Protein AF-A0A5P0JLL1-F1 (afdb_monomer_lite)

Structure (mmCIF, N/CA/C/O backbone):
data_AF-A0A5P0JLL1-F1
#
_entry.id   AF-A0A5P0JLL1-F1
#
loop_
_atom_site.group_PDB
_atom_site.id
_atom_site.type_symbol
_atom_site.label_atom_id
_atom_site.label_alt_id
_atom_site.label_comp_id
_atom_site.label_asym_id
_atom_site.label_entity_id
_atom_site.label_seq_id
_atom_site.pdbx_PDB_ins_code
_atom_site.Cartn_x
_atom_site.Cartn_y
_atom_site.Cartn_z
_atom_site.occupancy
_atom_site.B_iso_or_equiv
_atom_site.auth_seq_id
_atom_site.auth_comp_id
_atom_site.auth_asym_id
_atom_site.auth_atom_id
_atom_site.pdbx_PDB_model_num
ATOM 1 N N . MET A 1 1 ? 6.367 2.417 13.636 1.00 63.94 1 MET A N 1
ATOM 2 C CA . MET A 1 1 ? 5.656 2.158 12.365 1.00 63.94 1 MET A CA 1
ATOM 3 C C . MET A 1 1 ? 6.566 1.260 11.545 1.00 63.94 1 MET A C 1
ATOM 5 O O . MET A 1 1 ? 7.666 1.703 11.258 1.00 63.94 1 MET A O 1
ATOM 9 N N . SER A 1 2 ? 6.167 0.006 11.304 1.00 93.38 2 SER A N 1
ATOM 10 C CA . SER A 1 2 ? 7.004 -1.038 10.682 1.00 93.38 2 SER A CA 1
ATOM 11 C C . SER A 1 2 ? 7.003 -0.907 9.156 1.00 93.38 2 SER A C 1
ATOM 13 O O . SER A 1 2 ? 7.990 -0.451 8.591 1.00 93.38 2 SER A O 1
ATOM 15 N N . LYS A 1 3 ? 5.860 -1.126 8.494 1.00 96.62 3 LYS A N 1
ATOM 16 C CA . LYS A 1 3 ? 5.720 -1.009 7.032 1.00 96.62 3 LYS A CA 1
ATOM 17 C C . LYS A 1 3 ? 6.236 0.277 6.379 1.00 96.62 3 LYS A C 1
ATOM 19 O O . LYS A 1 3 ? 6.716 0.251 5.254 1.00 96.62 3 LYS A O 1
ATOM 24 N N . THR A 1 4 ? 6.130 1.413 7.058 1.00 96.88 4 THR A N 1
ATOM 25 C CA . THR A 1 4 ? 6.570 2.707 6.511 1.00 96.88 4 THR A CA 1
ATOM 26 C C . THR A 1 4 ? 8.025 3.032 6.857 1.00 96.88 4 THR A C 1
ATOM 28 O O . THR A 1 4 ? 8.513 4.095 6.482 1.00 96.88 4 THR A O 1
ATOM 31 N N . PHE A 1 5 ? 8.708 2.183 7.628 1.00 97.69 5 PHE A N 1
ATOM 32 C CA . PHE A 1 5 ? 10.125 2.350 7.927 1.00 97.69 5 PHE A CA 1
ATOM 33 C C . PHE A 1 5 ? 10.938 2.104 6.657 1.00 97.69 5 PHE A C 1
ATOM 35 O O . PHE A 1 5 ? 10.754 1.077 6.006 1.00 97.69 5 PHE A O 1
ATOM 42 N N . ASP A 1 6 ? 11.790 3.067 6.302 1.00 96.88 6 ASP A N 1
ATOM 43 C CA . ASP A 1 6 ? 12.581 3.057 5.063 1.00 96.88 6 ASP A CA 1
ATOM 44 C C . ASP A 1 6 ? 11.737 2.697 3.821 1.00 96.88 6 ASP A C 1
ATOM 46 O O . ASP A 1 6 ? 12.126 1.901 2.973 1.00 96.88 6 ASP A O 1
ATOM 50 N N . ASN A 1 7 ? 10.499 3.213 3.772 1.00 97.56 7 ASN A N 1
ATOM 51 C CA . ASN A 1 7 ? 9.512 2.936 2.722 1.00 97.56 7 ASN A CA 1
ATOM 52 C C . ASN A 1 7 ? 9.289 1.435 2.435 1.00 97.56 7 ASN A C 1
ATOM 54 O O . ASN A 1 7 ? 8.993 1.050 1.309 1.00 97.56 7 ASN A O 1
ATOM 58 N N . GLY A 1 8 ? 9.386 0.577 3.452 1.00 96.12 8 GLY A N 1
ATOM 59 C CA . GLY A 1 8 ? 8.973 -0.824 3.358 1.00 96.12 8 GLY A CA 1
ATOM 60 C C . GLY A 1 8 ? 9.956 -1.750 2.643 1.00 96.12 8 GLY A C 1
ATOM 61 O O . GLY A 1 8 ? 9.554 -2.849 2.268 1.00 96.12 8 GLY A O 1
ATOM 62 N N . VAL A 1 9 ? 11.221 -1.347 2.470 1.00 96.56 9 VAL A N 1
ATOM 63 C CA . VAL A 1 9 ? 12.263 -2.176 1.822 1.00 96.56 9 VAL A CA 1
ATOM 64 C C . VAL A 1 9 ? 12.760 -3.335 2.688 1.00 96.56 9 VAL A C 1
ATOM 66 O O . VAL A 1 9 ? 13.407 -4.253 2.193 1.00 96.56 9 VAL A O 1
ATOM 69 N N . ILE A 1 10 ? 12.475 -3.311 3.991 1.00 96.75 10 ILE A N 1
ATOM 70 C CA . ILE A 1 10 ? 12.844 -4.396 4.899 1.00 96.75 10 ILE A CA 1
ATOM 71 C C . ILE A 1 10 ? 11.911 -5.587 4.649 1.00 96.75 10 ILE A C 1
ATOM 73 O O . ILE A 1 10 ? 10.699 -5.460 4.819 1.00 96.75 10 ILE A O 1
ATOM 77 N N . CYS A 1 11 ? 12.463 -6.756 4.310 1.00 91.94 11 CYS A N 1
ATOM 78 C CA . CYS A 1 11 ? 11.684 -7.961 3.975 1.00 91.94 11 CYS A CA 1
ATOM 79 C C . CYS A 1 11 ? 10.734 -8.416 5.096 1.00 91.94 11 CYS A C 1
ATOM 81 O O . CYS A 1 11 ? 9.681 -8.981 4.831 1.00 91.94 11 CYS A O 1
ATOM 83 N N . ALA A 1 12 ? 11.083 -8.148 6.359 1.00 95.12 12 ALA A N 1
ATOM 84 C CA . ALA A 1 12 ? 10.236 -8.467 7.510 1.00 95.12 12 ALA A CA 1
ATOM 85 C C . ALA A 1 12 ? 9.038 -7.510 7.686 1.00 95.12 12 ALA A C 1
ATOM 87 O O . ALA A 1 12 ? 8.250 -7.686 8.614 1.00 95.12 12 ALA A O 1
ATOM 88 N N . SER A 1 13 ? 8.913 -6.481 6.842 1.00 96.12 13 SER A N 1
ATOM 89 C CA . SER A 1 13 ? 7.781 -5.557 6.876 1.00 96.12 13 SER A CA 1
ATOM 90 C C . SER A 1 13 ? 6.490 -6.228 6.412 1.00 96.12 13 SER A C 1
ATOM 92 O O . SER A 1 13 ? 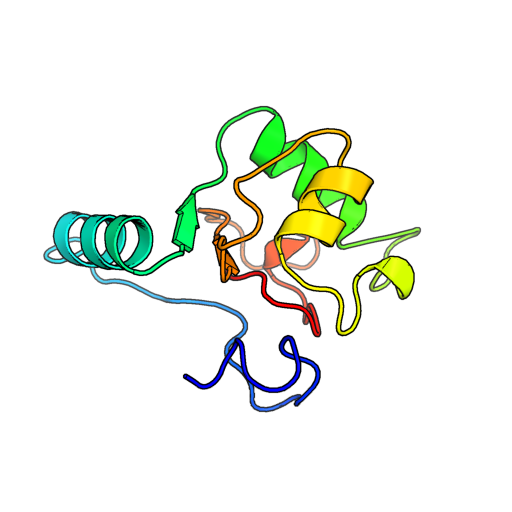6.491 -7.124 5.564 1.00 96.12 13 SER A O 1
ATOM 94 N N . GLU A 1 14 ? 5.366 -5.770 6.957 1.00 97.94 14 GLU A N 1
ATOM 95 C CA . GLU A 1 14 ? 4.059 -6.364 6.691 1.00 97.94 14 GLU A CA 1
ATOM 96 C C . GLU A 1 14 ? 3.709 -6.288 5.190 1.00 97.94 14 GLU A C 1
ATOM 98 O O . GLU A 1 14 ? 3.972 -5.287 4.522 1.00 97.94 14 GLU A O 1
ATOM 103 N N . GLN A 1 15 ? 3.112 -7.342 4.631 1.00 97.75 15 GLN A N 1
ATOM 104 C CA . GLN A 1 15 ? 2.662 -7.361 3.227 1.00 97.75 15 GLN A CA 1
ATOM 105 C C . GLN A 1 15 ? 1.142 -7.330 3.099 1.00 97.75 15 GLN A C 1
ATOM 107 O O . GLN A 1 15 ? 0.634 -6.845 2.087 1.00 97.75 15 GLN A O 1
ATOM 112 N N . SER A 1 16 ? 0.444 -7.815 4.120 1.00 97.38 16 SER A N 1
ATOM 113 C CA . SER A 1 16 ? -1.007 -7.872 4.193 1.00 97.38 16 SER A CA 1
ATOM 114 C C . SER A 1 16 ? -1.483 -7.645 5.622 1.00 97.38 16 SER A C 1
ATOM 116 O O . SER A 1 16 ? -0.733 -7.834 6.588 1.00 97.38 16 SER A O 1
ATOM 118 N N . VAL A 1 17 ? -2.743 -7.251 5.752 1.00 97.75 17 VAL A N 1
ATOM 119 C CA . VAL A 1 17 ? -3.462 -7.154 7.017 1.00 97.75 17 VAL A CA 1
ATOM 120 C C . VAL A 1 17 ? -4.700 -8.036 6.930 1.00 97.75 17 VAL A C 1
ATOM 122 O O . VAL A 1 17 ? -5.575 -7.821 6.103 1.00 97.75 17 VAL A O 1
ATOM 125 N N . VAL A 1 18 ? -4.798 -9.026 7.816 1.00 97.25 18 VAL A N 1
ATOM 126 C CA . VAL A 1 18 ? -5.995 -9.869 7.933 1.00 97.25 18 VAL A CA 1
ATOM 127 C C . VAL A 1 18 ? -6.830 -9.359 9.098 1.00 97.25 18 VAL A C 1
ATOM 129 O O . VAL A 1 18 ? -6.335 -9.251 10.222 1.00 97.25 18 VAL A O 1
ATOM 132 N N . VAL A 1 19 ? -8.093 -9.037 8.833 1.00 97.56 19 VAL A N 1
ATOM 133 C CA . VAL A 1 19 ? -9.001 -8.431 9.810 1.00 97.56 19 VAL A CA 1
ATOM 134 C C . VAL A 1 19 ? -10.242 -9.300 9.956 1.00 97.56 19 VAL A C 1
ATOM 136 O O . VAL A 1 19 ? -10.789 -9.776 8.970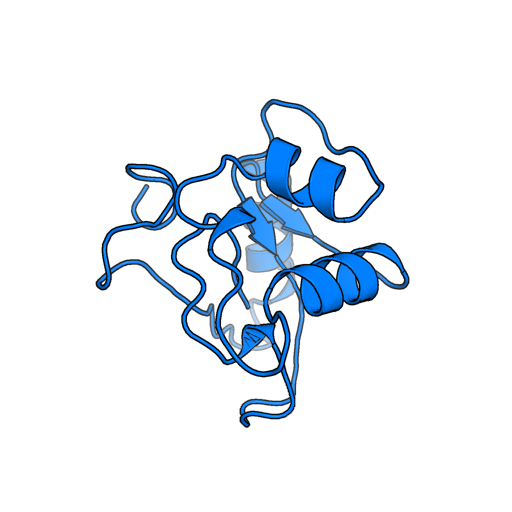 1.00 97.56 19 VAL A O 1
ATOM 139 N N . VAL A 1 20 ? -10.685 -9.510 11.195 1.00 98.12 20 VAL A N 1
ATOM 140 C CA . VAL A 1 20 ? -11.939 -10.216 11.483 1.00 98.12 20 VAL A CA 1
ATOM 141 C C . VAL A 1 20 ? -13.121 -9.278 11.236 1.00 98.12 20 VAL A C 1
ATOM 143 O O . VAL A 1 20 ? -13.096 -8.134 11.695 1.00 98.12 20 VAL A O 1
ATOM 146 N N . ASP A 1 21 ? -14.177 -9.783 10.596 1.00 97.94 21 ASP A N 1
ATOM 147 C CA . ASP A 1 21 ? -15.371 -9.019 10.199 1.00 97.94 21 ASP A CA 1
ATOM 148 C C . ASP A 1 21 ? -15.935 -8.133 11.316 1.00 97.94 21 ASP A C 1
ATOM 150 O O . ASP A 1 21 ? -1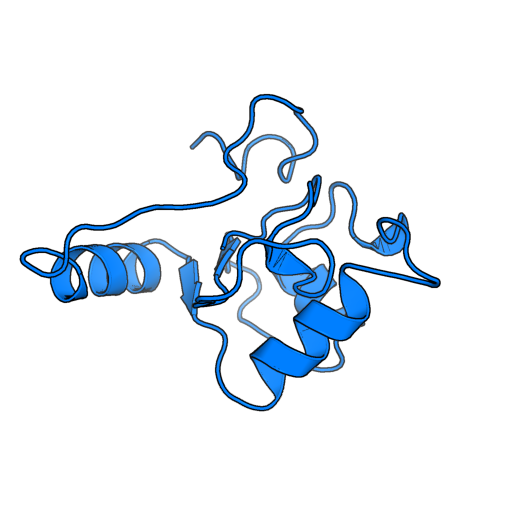6.266 -6.972 11.092 1.00 97.94 21 ASP A O 1
ATOM 154 N N . SER A 1 22 ? -15.977 -8.637 12.554 1.00 98.56 22 SER A N 1
ATOM 155 C CA . SER A 1 22 ? -16.537 -7.915 13.704 1.00 98.56 22 SER A CA 1
ATOM 156 C C . SER A 1 22 ? -15.804 -6.616 14.065 1.00 98.56 22 SER A C 1
ATOM 158 O 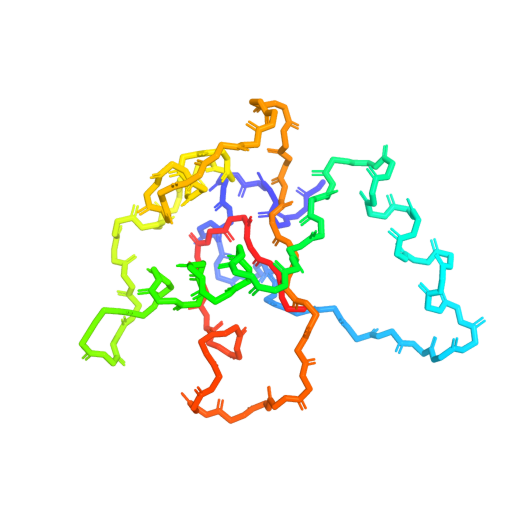O . SER A 1 22 ? -16.322 -5.834 14.858 1.00 98.56 22 SER A O 1
ATOM 160 N N . VAL A 1 23 ? -14.589 -6.401 13.553 1.00 98.38 23 VAL A N 1
ATOM 161 C CA . VAL A 1 23 ? -13.776 -5.197 13.801 1.00 98.38 23 VAL A CA 1
ATOM 162 C C . VAL A 1 23 ? -13.315 -4.505 12.516 1.00 98.38 23 VAL A C 1
ATOM 164 O O . VAL A 1 23 ? -12.543 -3.549 12.592 1.00 98.38 23 VAL A O 1
ATOM 167 N N . TYR A 1 24 ? -13.782 -4.954 11.349 1.00 98.25 24 TYR A N 1
ATOM 168 C CA . TYR A 1 24 ? -13.332 -4.459 10.048 1.00 98.25 24 TYR A CA 1
ATOM 169 C C . TYR A 1 24 ? -13.493 -2.940 9.908 1.00 98.25 24 TYR A C 1
ATOM 171 O O . TYR A 1 24 ? -12.509 -2.246 9.653 1.00 98.25 24 TYR A O 1
ATOM 179 N N . ASP A 1 25 ? -14.685 -2.407 10.184 1.00 98.31 25 ASP A N 1
ATOM 180 C CA . ASP A 1 25 ? -14.959 -0.971 10.038 1.00 98.31 25 ASP A CA 1
ATOM 181 C C . ASP A 1 25 ? -14.064 -0.113 10.941 1.00 98.31 25 ASP A C 1
ATOM 183 O O . ASP A 1 25 ? -13.517 0.902 10.507 1.00 98.31 25 ASP A O 1
ATOM 187 N N . ALA A 1 26 ? -13.842 -0.558 12.182 1.00 98.56 26 ALA A N 1
ATOM 188 C CA . ALA A 1 26 ? -12.980 0.141 13.129 1.00 98.56 26 ALA A CA 1
ATOM 189 C C . ALA A 1 26 ? -11.515 0.153 12.664 1.00 98.56 26 ALA A C 1
ATOM 191 O O . ALA A 1 26 ? -10.825 1.166 12.786 1.00 98.56 26 ALA A O 1
ATOM 192 N N . VAL A 1 27 ? -11.020 -0.956 12.110 1.00 98.31 27 VAL A N 1
ATOM 193 C CA . VAL A 1 27 ? -9.656 -1.033 11.563 1.00 98.31 27 VAL A CA 1
ATOM 194 C C . VAL A 1 27 ? -9.524 -0.160 10.316 1.00 98.31 27 VAL A C 1
ATOM 196 O O . VAL A 1 27 ? -8.561 0.602 10.194 1.00 98.31 27 VAL A O 1
ATOM 199 N N . ARG A 1 28 ? -10.514 -0.212 9.425 1.00 97.56 28 ARG A N 1
ATOM 200 C CA . ARG A 1 28 ? -10.579 0.584 8.198 1.00 97.56 28 ARG A CA 1
ATOM 201 C C . ARG A 1 28 ? -10.555 2.086 8.492 1.00 97.56 28 ARG A C 1
ATOM 203 O O . ARG A 1 28 ? -9.758 2.820 7.906 1.00 97.56 28 ARG A O 1
ATOM 210 N N . GLU A 1 29 ? -11.353 2.538 9.458 1.00 98.00 29 GLU A N 1
ATOM 211 C CA . GLU A 1 29 ? -11.356 3.926 9.936 1.00 98.00 29 GLU A CA 1
ATOM 212 C C . GLU A 1 29 ? -10.006 4.320 10.550 1.00 98.00 29 GLU A C 1
ATOM 214 O O . GLU A 1 29 ? -9.481 5.411 10.293 1.00 98.00 29 GLU A O 1
ATOM 219 N N . ARG A 1 30 ? -9.394 3.431 11.342 1.00 97.88 30 ARG A N 1
ATOM 220 C CA . ARG A 1 30 ? -8.077 3.691 11.935 1.00 97.88 30 ARG A CA 1
ATOM 221 C C . ARG A 1 30 ? -7.002 3.883 10.876 1.00 97.88 30 ARG A C 1
ATOM 223 O O . ARG A 1 30 ? -6.218 4.820 11.011 1.00 97.88 30 ARG A O 1
ATOM 230 N N . PHE A 1 31 ? -6.988 3.076 9.818 1.00 97.75 31 PHE A N 1
ATOM 231 C CA . PHE A 1 31 ? -6.076 3.296 8.695 1.00 97.75 31 PHE A CA 1
ATOM 232 C C . PHE A 1 31 ? -6.312 4.653 8.034 1.00 97.75 31 PHE A C 1
ATOM 234 O O . PHE A 1 31 ? -5.369 5.442 7.942 1.00 97.75 31 PHE A O 1
ATOM 241 N N . ALA A 1 32 ? -7.557 4.959 7.659 1.00 96.19 32 ALA A N 1
ATOM 242 C CA . ALA A 1 32 ? -7.909 6.218 6.999 1.00 96.19 32 ALA A CA 1
ATOM 243 C C . ALA A 1 32 ? -7.486 7.454 7.817 1.00 96.19 32 ALA A C 1
ATOM 245 O O . ALA A 1 32 ? -6.945 8.420 7.284 1.00 96.19 32 ALA A O 1
ATOM 246 N N . THR A 1 33 ? -7.663 7.407 9.139 1.00 97.06 33 THR A N 1
ATOM 247 C CA . THR A 1 33 ? -7.328 8.519 10.047 1.00 97.06 33 THR A CA 1
ATOM 248 C C . THR A 1 33 ? -5.839 8.625 10.394 1.00 97.06 33 THR A C 1
ATOM 250 O O . THR A 1 33 ? -5.409 9.656 10.907 1.00 97.06 33 THR A O 1
ATOM 253 N N . HIS A 1 34 ? -5.027 7.598 10.111 1.00 96.75 34 HIS A N 1
ATOM 254 C CA . HIS A 1 34 ? -3.602 7.546 10.482 1.00 96.75 34 HIS A CA 1
ATOM 255 C C . HIS A 1 34 ? -2.649 7.528 9.275 1.00 96.75 34 HIS A C 1
ATOM 257 O O . HIS A 1 34 ? -1.471 7.176 9.411 1.00 96.75 34 HIS A O 1
ATOM 263 N N . GLY A 1 35 ? -3.128 7.985 8.115 1.00 96.88 35 GLY A N 1
ATOM 264 C CA . GLY A 1 35 ? -2.331 8.169 6.898 1.00 96.88 35 GLY A CA 1
ATOM 265 C C . GLY A 1 35 ? -2.380 6.993 5.924 1.00 96.88 35 GLY A C 1
ATOM 266 O O . GLY A 1 35 ? -1.557 6.940 5.011 1.00 96.88 35 GLY A O 1
ATOM 267 N N . GLY A 1 36 ? -3.307 6.056 6.117 1.00 98.12 36 GLY A N 1
ATOM 268 C CA . GLY A 1 36 ? -3.662 5.057 5.118 1.00 98.12 36 GLY A CA 1
ATOM 269 C C . GLY A 1 36 ? -4.624 5.634 4.089 1.00 98.12 36 GLY A C 1
ATOM 270 O O . GLY A 1 36 ? -5.614 6.269 4.441 1.00 98.12 36 GLY A O 1
ATOM 271 N N . TYR A 1 37 ? -4.330 5.400 2.818 1.00 98.56 37 TYR A N 1
ATOM 272 C CA . TYR A 1 37 ? -5.198 5.750 1.704 1.00 98.56 37 TYR A CA 1
ATOM 273 C C . TYR A 1 37 ? -5.810 4.470 1.142 1.00 98.56 37 TYR A C 1
ATOM 275 O O . TYR A 1 37 ? -5.086 3.618 0.623 1.00 98.56 37 TYR A O 1
ATOM 283 N N . LEU A 1 38 ? -7.127 4.317 1.283 1.00 98.31 38 LEU A N 1
ATOM 284 C CA . LEU A 1 38 ? -7.839 3.139 0.789 1.00 98.31 38 LEU A CA 1
ATOM 285 C C . LEU A 1 38 ? -8.130 3.311 -0.697 1.00 98.31 38 LEU A C 1
ATOM 287 O O . LEU A 1 38 ? -8.894 4.193 -1.084 1.00 98.31 38 LEU A O 1
ATOM 291 N N . LEU A 1 39 ? -7.514 2.466 -1.512 1.00 98.44 39 LEU A N 1
ATOM 292 C CA . LEU A 1 39 ? -7.665 2.479 -2.959 1.00 98.44 39 LEU A CA 1
ATOM 293 C C . LEU A 1 39 ? -9.024 1.904 -3.356 1.00 98.44 39 LEU A C 1
ATOM 295 O O . LEU A 1 39 ? -9.449 0.875 -2.831 1.00 98.44 39 LEU A O 1
ATOM 299 N N . GLN A 1 40 ? -9.685 2.527 -4.331 1.00 96.38 40 GLN A N 1
ATOM 300 C CA . GLN A 1 40 ? -10.971 2.050 -4.842 1.00 96.38 40 GLN A CA 1
ATOM 301 C C . GLN A 1 40 ? -11.040 2.094 -6.367 1.00 96.38 40 GLN A C 1
ATOM 303 O O . GLN A 1 40 ? -10.442 2.947 -7.023 1.00 96.38 40 GLN A O 1
ATOM 308 N N . GLY A 1 41 ? -11.811 1.169 -6.946 1.00 97.00 41 GLY A N 1
ATOM 309 C CA . GLY A 1 41 ? -12.136 1.153 -8.372 1.00 97.00 41 GLY A CA 1
ATOM 310 C C . GLY A 1 41 ? -10.905 1.283 -9.274 1.00 97.00 41 GLY A C 1
ATOM 311 O O . GLY A 1 41 ? -10.068 0.386 -9.341 1.00 97.00 41 GLY A O 1
ATOM 312 N N . LYS A 1 42 ? -10.805 2.413 -9.985 1.00 98.19 42 LYS A N 1
ATOM 313 C CA . LYS A 1 42 ? -9.724 2.667 -10.949 1.00 98.19 42 LYS A CA 1
ATOM 314 C C . LYS A 1 42 ? -8.357 2.855 -10.291 1.00 98.19 42 LYS A C 1
ATOM 316 O O . LYS A 1 42 ? -7.366 2.466 -10.894 1.00 98.19 42 LYS A O 1
ATOM 321 N N . GLU A 1 43 ? -8.298 3.417 -9.087 1.00 98.56 43 GLU A N 1
ATOM 322 C CA . GLU A 1 43 ? -7.032 3.641 -8.374 1.00 98.56 43 GLU A CA 1
ATOM 323 C C . GLU A 1 43 ? -6.428 2.316 -7.916 1.00 98.56 43 GLU A C 1
ATOM 325 O O . GLU A 1 43 ? -5.240 2.081 -8.114 1.00 98.56 43 GLU A O 1
ATOM 330 N N . LEU A 1 44 ? -7.265 1.416 -7.384 1.00 98.50 44 LEU A N 1
ATOM 331 C CA . LEU A 1 44 ? -6.844 0.063 -7.017 1.00 98.50 44 LEU A CA 1
ATOM 332 C C . LEU A 1 44 ? -6.240 -0.655 -8.224 1.00 98.50 44 LEU A C 1
ATOM 334 O O . LEU A 1 44 ? -5.115 -1.148 -8.150 1.00 98.50 44 LEU A O 1
ATOM 338 N N . LYS A 1 45 ? -6.957 -0.634 -9.354 1.00 98.12 45 LYS A N 1
ATOM 339 C CA . LYS A 1 45 ? -6.486 -1.262 -10.587 1.00 98.12 45 LYS A CA 1
ATOM 340 C C . LYS A 1 45 ? -5.181 -0.643 -11.093 1.00 98.12 45 LYS A C 1
ATOM 342 O O . LYS A 1 45 ? -4.269 -1.367 -11.478 1.00 98.12 45 LYS A O 1
ATOM 347 N N . ALA A 1 46 ? -5.061 0.680 -11.045 1.00 98.38 46 ALA A N 1
ATOM 348 C CA . ALA A 1 46 ? -3.854 1.371 -11.476 1.00 98.38 46 ALA A CA 1
ATOM 349 C C . ALA A 1 46 ? -2.632 1.015 -10.612 1.00 98.38 46 ALA A C 1
ATOM 351 O O . ALA A 1 46 ? -1.544 0.804 -11.143 1.00 98.38 46 ALA A O 1
ATOM 352 N N . VAL A 1 47 ? -2.801 0.892 -9.290 1.00 98.56 47 VAL A N 1
ATOM 353 C CA . VAL A 1 47 ? -1.714 0.454 -8.399 1.00 98.56 47 VAL A CA 1
ATOM 354 C C . VAL A 1 47 ? -1.370 -1.018 -8.632 1.00 98.56 47 VAL A C 1
ATOM 356 O O . VAL A 1 47 ? -0.188 -1.345 -8.698 1.00 98.56 47 VAL A O 1
ATOM 359 N N . GLN A 1 48 ? -2.360 -1.895 -8.828 1.00 97.81 48 GLN A N 1
ATOM 360 C CA . GLN A 1 48 ? -2.129 -3.300 -9.199 1.00 97.81 48 GLN A CA 1
ATOM 361 C C . GLN A 1 48 ? -1.246 -3.425 -10.450 1.00 97.81 48 GLN A C 1
ATOM 363 O O . GLN A 1 48 ? -0.272 -4.178 -10.445 1.00 97.81 48 GLN A O 1
ATOM 368 N N . ASP A 1 49 ? -1.544 -2.640 -11.489 1.00 97.44 49 ASP A N 1
ATOM 369 C CA . ASP A 1 49 ? -0.800 -2.633 -12.756 1.00 97.44 49 ASP A CA 1
ATOM 370 C C . ASP A 1 49 ? 0.629 -2.072 -12.612 1.00 97.44 49 ASP A C 1
ATOM 372 O O . ASP A 1 49 ? 1.490 -2.316 -13.458 1.00 97.44 49 ASP A O 1
ATOM 376 N N . VAL A 1 50 ? 0.899 -1.329 -11.534 1.00 98.00 50 VAL A N 1
ATOM 377 C CA . VAL A 1 50 ? 2.220 -0.779 -11.211 1.00 98.00 50 VAL A CA 1
ATOM 378 C C . VAL A 1 50 ? 3.028 -1.695 -10.290 1.00 98.00 50 VAL A C 1
ATOM 380 O O . VAL A 1 50 ? 4.257 -1.659 -10.370 1.00 98.00 50 VAL A O 1
ATOM 383 N N . ILE A 1 51 ? 2.394 -2.524 -9.451 1.00 98.25 51 ILE A N 1
ATOM 384 C CA . ILE A 1 51 ? 3.097 -3.459 -8.553 1.00 98.25 51 ILE A CA 1
ATOM 385 C C . ILE A 1 51 ? 3.911 -4.477 -9.353 1.00 98.25 51 ILE A C 1
ATOM 387 O O . ILE A 1 51 ? 5.095 -4.677 -9.071 1.00 98.25 51 ILE A O 1
ATOM 391 N N . LEU A 1 52 ? 3.302 -5.092 -10.368 1.00 96.38 52 LEU A N 1
ATOM 392 C CA . LEU A 1 52 ? 3.965 -6.082 -11.212 1.00 96.38 52 LEU A CA 1
ATOM 393 C C . LEU A 1 52 ? 4.224 -5.529 -12.609 1.00 96.38 52 LEU A C 1
ATOM 395 O O . LEU A 1 52 ? 3.326 -5.044 -13.288 1.00 96.38 52 LEU A O 1
ATOM 399 N N . LYS A 1 53 ? 5.457 -5.687 -13.087 1.00 93.12 53 LYS A N 1
ATOM 400 C CA . LYS A 1 53 ? 5.854 -5.389 -14.461 1.00 93.12 53 LYS A CA 1
ATOM 401 C C . LYS A 1 53 ? 6.394 -6.659 -15.101 1.00 93.12 53 LYS A C 1
ATOM 403 O O . LYS A 1 53 ? 7.386 -7.214 -14.640 1.00 93.12 53 LYS A O 1
ATOM 408 N N . ASN A 1 54 ? 5.747 -7.117 -16.174 1.00 90.88 54 ASN A N 1
ATOM 409 C CA . ASN A 1 54 ? 6.081 -8.374 -16.860 1.00 90.88 54 ASN A CA 1
ATOM 410 C C . ASN A 1 54 ? 6.092 -9.602 -15.921 1.00 90.88 54 ASN A C 1
ATOM 412 O O . ASN A 1 54 ? 6.952 -10.468 -16.048 1.00 90.88 54 ASN A O 1
ATOM 416 N N . GLY A 1 55 ? 5.161 -9.657 -14.961 1.00 89.31 55 GLY A N 1
ATOM 417 C CA . GLY A 1 55 ? 5.029 -10.774 -14.014 1.00 89.31 55 GLY A CA 1
ATOM 418 C C . GLY A 1 55 ? 6.033 -10.781 -12.855 1.00 89.31 55 GLY A C 1
ATOM 419 O O . GLY A 1 55 ? 6.005 -11.703 -12.051 1.00 89.31 55 GLY A O 1
ATOM 420 N N . ALA A 1 56 ? 6.898 -9.771 -12.742 1.00 94.88 56 ALA A N 1
ATOM 421 C CA . ALA A 1 56 ? 7.836 -9.612 -11.632 1.00 94.88 56 ALA A CA 1
ATOM 422 C C . ALA A 1 56 ? 7.597 -8.291 -10.891 1.00 94.88 56 ALA A C 1
ATOM 424 O O . ALA A 1 56 ? 7.006 -7.364 -11.449 1.00 94.88 56 ALA A O 1
ATOM 425 N N . LEU A 1 57 ? 8.095 -8.187 -9.654 1.00 97.06 57 LEU A N 1
ATOM 426 C CA . LEU A 1 57 ? 8.037 -6.949 -8.877 1.00 97.06 57 LEU A CA 1
ATOM 427 C C . LEU A 1 57 ? 8.653 -5.784 -9.662 1.00 97.06 57 LEU A C 1
ATOM 429 O O . LEU A 1 57 ? 9.782 -5.856 -10.158 1.00 97.06 57 LEU A O 1
ATOM 433 N N . ASN A 1 58 ? 7.912 -4.688 -9.764 1.00 98.12 58 ASN A N 1
ATOM 434 C CA . ASN A 1 58 ? 8.373 -3.492 -10.442 1.00 98.12 58 ASN A CA 1
ATOM 435 C C . ASN A 1 58 ? 9.424 -2.754 -9.597 1.00 98.12 58 ASN A C 1
ATOM 437 O O . ASN A 1 58 ? 9.102 -2.077 -8.627 1.00 98.12 58 ASN A O 1
ATOM 441 N N . ALA A 1 59 ? 10.692 -2.797 -10.008 1.00 97.75 59 ALA A N 1
ATOM 442 C CA . ALA A 1 59 ? 11.776 -2.103 -9.304 1.00 97.75 59 ALA A CA 1
ATOM 443 C C . ALA A 1 59 ? 11.538 -0.587 -9.118 1.00 97.75 59 ALA A C 1
ATOM 445 O O . ALA A 1 59 ? 12.108 0.011 -8.210 1.00 97.75 59 ALA A O 1
ATOM 446 N N . ALA A 1 60 ? 10.685 0.037 -9.940 1.00 98.19 60 ALA A N 1
ATOM 447 C CA . ALA A 1 60 ? 10.361 1.456 -9.822 1.00 98.19 60 ALA A CA 1
ATOM 448 C C . ALA A 1 60 ? 9.558 1.813 -8.558 1.00 98.19 60 ALA A C 1
ATOM 450 O O . ALA A 1 60 ? 9.541 2.985 -8.193 1.00 98.19 60 ALA A O 1
ATOM 451 N N . ILE A 1 61 ? 8.904 0.848 -7.894 1.00 98.25 61 ILE A N 1
ATOM 452 C CA . ILE A 1 61 ? 8.151 1.109 -6.653 1.00 98.25 61 ILE A CA 1
ATOM 453 C C . ILE A 1 61 ? 8.963 0.857 -5.381 1.00 98.25 61 ILE A C 1
ATOM 455 O O . ILE A 1 61 ? 8.581 1.324 -4.308 1.00 98.25 61 ILE A O 1
ATOM 459 N N . VAL A 1 62 ? 10.083 0.140 -5.490 1.00 98.38 62 VAL A N 1
ATOM 460 C CA . VAL A 1 62 ? 10.875 -0.307 -4.339 1.00 98.38 62 VAL A CA 1
ATOM 461 C C . VAL A 1 62 ? 11.427 0.899 -3.579 1.00 98.38 62 VAL A C 1
ATOM 463 O O . VAL A 1 62 ? 12.098 1.760 -4.153 1.00 98.38 62 VAL A O 1
ATOM 466 N N . GLY A 1 63 ? 11.115 0.978 -2.284 1.00 98.06 63 GLY A N 1
ATOM 467 C CA . GLY A 1 63 ? 11.548 2.065 -1.403 1.00 98.06 63 GLY A CA 1
ATOM 468 C C . GLY A 1 63 ? 11.003 3.451 -1.758 1.00 98.06 63 GLY A C 1
ATOM 469 O O . GLY A 1 63 ? 11.484 4.453 -1.222 1.00 98.06 63 GLY A O 1
ATOM 470 N N . GLN A 1 64 ? 10.005 3.546 -2.639 1.00 98.62 64 GLN A N 1
ATOM 471 C CA . GLN A 1 64 ? 9.359 4.817 -2.960 1.00 98.62 64 GLN A CA 1
ATOM 472 C C . GLN A 1 64 ? 8.288 5.177 -1.928 1.00 98.62 64 GLN A C 1
ATOM 474 O O . GLN A 1 64 ? 7.606 4.290 -1.419 1.00 98.62 64 GLN A O 1
ATOM 479 N N . PRO A 1 65 ? 8.081 6.468 -1.622 1.00 98.50 65 PRO A N 1
ATOM 480 C CA . PRO A 1 65 ? 6.975 6.880 -0.769 1.00 98.50 65 PRO A CA 1
ATOM 481 C C . PRO A 1 65 ? 5.624 6.663 -1.473 1.00 98.50 65 PRO A C 1
ATOM 483 O O . PRO A 1 65 ? 5.532 6.702 -2.701 1.00 98.50 65 PRO A O 1
ATOM 486 N N . ALA A 1 66 ? 4.551 6.494 -0.694 1.00 98.56 66 ALA A N 1
ATOM 487 C CA . ALA A 1 66 ? 3.218 6.160 -1.208 1.00 98.56 66 ALA A CA 1
ATOM 488 C C . ALA A 1 66 ? 2.704 7.147 -2.274 1.00 98.56 66 ALA A C 1
ATOM 490 O O . ALA A 1 66 ? 2.154 6.724 -3.289 1.00 98.56 66 ALA A O 1
ATOM 491 N N . TYR A 1 67 ? 2.940 8.453 -2.096 1.00 98.75 67 TYR A N 1
ATOM 492 C CA . TYR A 1 67 ? 2.510 9.458 -3.073 1.00 98.75 67 TYR A CA 1
ATOM 493 C C . TYR A 1 67 ? 3.228 9.324 -4.429 1.00 98.75 67 TYR A C 1
ATOM 495 O O . TYR A 1 67 ? 2.599 9.515 -5.465 1.00 98.75 67 TYR A O 1
ATOM 503 N N . LYS A 1 68 ? 4.504 8.904 -4.450 1.00 98.75 68 LYS A N 1
ATOM 504 C CA . LYS A 1 68 ? 5.239 8.635 -5.699 1.00 98.75 68 LYS A CA 1
ATOM 505 C C . LYS A 1 68 ? 4.719 7.399 -6.422 1.00 98.75 68 LYS A C 1
ATOM 507 O O . LYS A 1 68 ? 4.686 7.381 -7.646 1.00 98.75 68 LYS A O 1
ATOM 512 N N . ILE A 1 69 ? 4.273 6.386 -5.684 1.00 98.75 69 ILE A N 1
ATOM 513 C CA . ILE A 1 69 ? 3.651 5.194 -6.277 1.00 98.75 69 ILE A CA 1
ATOM 514 C C . ILE A 1 69 ? 2.306 5.558 -6.915 1.00 98.75 69 ILE A C 1
ATOM 516 O O . ILE A 1 69 ? 2.027 5.117 -8.026 1.00 98.75 69 ILE A O 1
ATOM 520 N N . ALA A 1 70 ? 1.508 6.408 -6.262 1.00 98.75 70 ALA A N 1
ATOM 521 C CA . ALA A 1 70 ? 0.273 6.930 -6.848 1.00 98.75 70 ALA A CA 1
ATOM 522 C C . ALA A 1 70 ? 0.542 7.732 -8.137 1.00 98.75 70 ALA A C 1
ATOM 524 O O . ALA A 1 70 ? -0.124 7.498 -9.146 1.00 98.75 70 ALA A O 1
ATOM 525 N N . GLU A 1 71 ? 1.564 8.600 -8.141 1.00 98.69 71 GLU A N 1
ATOM 526 C CA . GLU A 1 71 ? 2.000 9.333 -9.343 1.00 98.69 71 GLU A CA 1
ATOM 527 C C . GLU A 1 71 ? 2.395 8.380 -10.482 1.00 98.69 71 GLU A C 1
ATOM 529 O O . GLU A 1 71 ? 1.974 8.575 -11.622 1.00 98.69 71 GLU A O 1
ATOM 534 N N . LEU A 1 72 ? 3.159 7.320 -10.182 1.00 98.44 72 LEU A N 1
ATOM 535 C CA . LEU A 1 72 ? 3.518 6.278 -11.154 1.00 98.44 72 LEU A CA 1
ATOM 536 C C . LEU A 1 72 ? 2.286 5.540 -11.698 1.00 98.44 72 LEU A C 1
ATOM 538 O O . LEU A 1 72 ? 2.274 5.156 -12.866 1.00 98.44 72 LEU A O 1
ATOM 542 N N . ALA A 1 73 ? 1.254 5.371 -10.871 1.00 98.44 73 ALA A N 1
ATOM 543 C CA . ALA A 1 73 ? -0.042 4.811 -11.247 1.00 98.44 73 ALA A CA 1
ATOM 544 C C . ALA A 1 73 ? -0.964 5.823 -11.961 1.00 98.44 73 ALA A C 1
ATOM 546 O O . ALA A 1 73 ? -2.077 5.477 -12.351 1.00 98.44 73 ALA A O 1
ATOM 547 N N . GLY A 1 74 ? -0.514 7.061 -12.182 1.00 98.44 74 GLY A N 1
ATOM 548 C CA . GLY A 1 74 ? -1.235 8.060 -12.971 1.00 98.44 74 GLY A CA 1
ATOM 549 C C . GLY A 1 74 ? -2.300 8.844 -12.203 1.00 98.44 74 GLY A C 1
ATOM 550 O O . GLY A 1 74 ? -3.173 9.444 -12.830 1.00 98.44 74 GLY A O 1
ATOM 551 N N . PHE A 1 75 ? -2.244 8.864 -10.870 1.00 98.69 75 PHE A N 1
ATOM 552 C CA . PHE A 1 75 ? -3.100 9.711 -10.035 1.00 98.69 75 PHE A CA 1
ATOM 553 C C . PHE A 1 75 ? -2.299 10.369 -8.906 1.00 98.69 75 PHE A C 1
ATOM 555 O O . PHE A 1 75 ? -1.080 10.248 -8.827 1.00 98.69 75 PHE A O 1
ATOM 562 N N . SER A 1 76 ? -2.959 11.143 -8.049 1.00 98.38 76 SER A N 1
ATOM 563 C CA . SER A 1 76 ? -2.292 11.827 -6.941 1.00 98.38 76 SER A CA 1
ATOM 564 C C . SER A 1 76 ? -3.055 11.616 -5.646 1.00 98.38 76 SER A C 1
ATOM 566 O O . SER A 1 76 ? -4.282 11.653 -5.615 1.00 98.38 76 SER A O 1
ATOM 568 N N . VAL A 1 77 ? -2.298 11.442 -4.570 1.00 98.44 77 VAL A N 1
ATOM 569 C CA . VAL A 1 77 ? -2.781 11.413 -3.187 1.00 98.44 77 VAL A CA 1
ATOM 570 C C . VAL A 1 77 ? -2.065 12.519 -2.406 1.00 98.44 77 VAL A C 1
ATOM 572 O O . VAL A 1 77 ? -1.032 13.009 -2.870 1.00 98.44 77 VAL A O 1
ATOM 575 N N . PRO A 1 78 ? -2.562 12.934 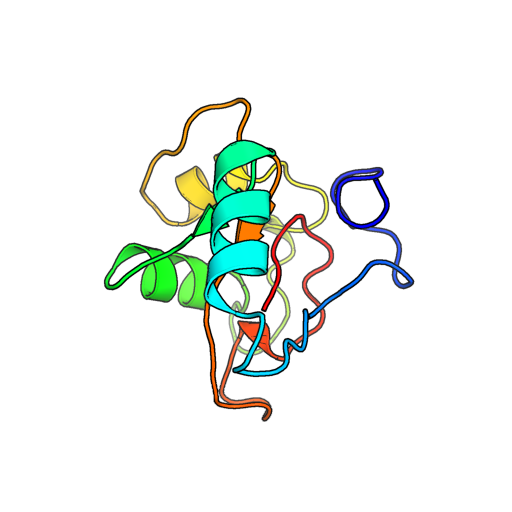-1.229 1.00 98.19 78 PRO A N 1
ATOM 576 C CA . PRO A 1 78 ? -1.838 13.878 -0.380 1.00 98.19 78 PRO A CA 1
ATOM 577 C C . PRO A 1 78 ? -0.398 13.415 -0.106 1.00 98.19 78 PRO A C 1
ATOM 579 O O . PRO A 1 78 ? -0.181 12.237 0.178 1.00 98.19 78 PRO A O 1
ATOM 582 N N . GLU A 1 79 ? 0.585 14.321 -0.137 1.00 97.50 79 GLU A N 1
ATOM 583 C CA . GLU A 1 79 ? 2.009 13.972 0.057 1.00 97.50 79 GLU A CA 1
ATOM 584 C C . GLU A 1 79 ? 2.301 13.324 1.420 1.00 97.50 79 GLU A C 1
ATOM 586 O O . GLU A 1 79 ? 3.244 12.550 1.565 1.00 97.50 79 GLU A O 1
ATOM 591 N N . ASN A 1 80 ? 1.471 13.609 2.426 1.00 97.38 80 ASN A N 1
ATOM 592 C CA . ASN A 1 80 ? 1.560 13.011 3.756 1.00 97.38 80 ASN A CA 1
ATOM 593 C C . ASN A 1 80 ? 0.907 11.618 3.855 1.00 97.38 80 ASN A C 1
ATOM 595 O O . ASN A 1 80 ? 0.859 11.053 4.952 1.00 97.38 80 ASN A O 1
ATOM 599 N N . THR A 1 81 ? 0.400 11.065 2.748 1.00 98.44 81 THR A N 1
ATOM 600 C CA . THR A 1 81 ? -0.072 9.679 2.681 1.00 98.44 81 THR A CA 1
ATOM 601 C C . THR A 1 81 ? 1.083 8.752 3.022 1.00 98.44 81 THR A C 1
ATOM 603 O O . THR A 1 81 ? 2.128 8.765 2.374 1.00 98.44 81 THR A O 1
ATOM 606 N N . LYS A 1 82 ? 0.900 7.935 4.057 1.00 98.19 82 LYS A N 1
ATOM 607 C CA . LYS A 1 82 ? 1.936 7.031 4.555 1.00 98.19 82 LYS A CA 1
ATOM 608 C C . LYS A 1 82 ? 1.913 5.685 3.852 1.00 98.19 82 LYS A C 1
ATOM 610 O O . LYS A 1 82 ? 2.964 5.069 3.719 1.00 98.19 82 LYS A O 1
ATOM 615 N N . ILE A 1 83 ? 0.730 5.214 3.463 1.00 98.25 83 ILE A N 1
ATOM 616 C CA . ILE A 1 83 ? 0.546 3.882 2.894 1.00 98.25 83 ILE A CA 1
ATOM 617 C C . ILE A 1 83 ? -0.663 3.831 1.964 1.00 98.25 83 ILE A C 1
ATOM 619 O O . ILE A 1 83 ? -1.700 4.412 2.280 1.00 98.25 83 ILE A O 1
ATOM 623 N N . LEU A 1 84 ? -0.532 3.130 0.836 1.00 98.75 84 LEU A N 1
ATOM 624 C CA . LEU A 1 84 ? -1.666 2.775 -0.022 1.00 98.75 84 LEU A CA 1
ATOM 625 C C . LEU A 1 84 ? -2.181 1.391 0.381 1.00 98.75 84 LEU A C 1
ATOM 627 O O . LEU A 1 84 ? -1.388 0.469 0.574 1.00 98.75 84 LEU A O 1
ATOM 631 N N . ILE A 1 85 ? -3.491 1.239 0.520 1.00 98.62 85 ILE A N 1
ATOM 632 C CA . ILE A 1 85 ? -4.112 -0.003 0.986 1.00 98.62 85 ILE A CA 1
ATOM 633 C C . ILE A 1 85 ? -5.097 -0.467 -0.079 1.00 98.62 85 ILE A C 1
ATOM 635 O O . ILE A 1 85 ? -6.011 0.278 -0.436 1.00 98.62 85 ILE A O 1
ATOM 639 N N . GLY A 1 86 ? -4.883 -1.671 -0.603 1.00 98.12 86 GLY A N 1
ATOM 640 C CA . GLY A 1 86 ? -5.767 -2.306 -1.571 1.00 98.12 86 GLY A CA 1
ATOM 641 C C . GLY A 1 86 ? -6.567 -3.417 -0.913 1.00 98.12 86 GLY A C 1
ATOM 642 O O . GLY A 1 86 ? -5.993 -4.419 -0.517 1.00 98.12 86 GLY A O 1
ATOM 643 N N . GLU A 1 87 ? -7.885 -3.255 -0.824 1.00 97.56 87 GLU A N 1
ATOM 644 C CA . GLU A 1 87 ? -8.768 -4.275 -0.251 1.00 97.56 87 GLU A CA 1
ATOM 645 C C . GLU A 1 87 ? -8.964 -5.408 -1.276 1.00 97.56 87 GLU A C 1
ATOM 647 O O . GLU A 1 87 ? -9.683 -5.240 -2.266 1.00 97.56 87 GLU A O 1
ATOM 652 N N . VAL A 1 88 ? -8.298 -6.548 -1.066 1.00 96.81 88 VAL A N 1
ATOM 653 C CA . VAL A 1 88 ? -8.286 -7.692 -1.997 1.00 96.81 88 VAL A CA 1
ATOM 654 C C . VAL A 1 88 ? -8.760 -8.985 -1.331 1.00 96.81 88 VAL A C 1
ATOM 656 O O . VAL A 1 88 ? -8.664 -9.158 -0.120 1.00 96.81 88 VAL A O 1
ATOM 659 N N . THR A 1 89 ? -9.300 -9.907 -2.133 1.00 95.88 89 THR A N 1
ATOM 660 C CA . THR A 1 89 ? -9.840 -11.200 -1.654 1.00 95.88 89 THR A CA 1
ATOM 661 C C . THR A 1 89 ? -9.138 -12.418 -2.254 1.00 95.88 89 THR A C 1
ATOM 663 O O . THR A 1 89 ? -9.230 -13.513 -1.703 1.00 95.88 89 THR A O 1
ATOM 666 N N . VAL A 1 90 ? -8.427 -12.238 -3.368 1.00 96.75 90 VAL A N 1
ATOM 667 C CA . VAL A 1 90 ? -7.632 -13.281 -4.022 1.00 96.75 90 VAL A CA 1
ATOM 668 C C . VAL A 1 90 ? -6.232 -13.286 -3.407 1.00 96.75 90 VAL A C 1
ATOM 670 O O . VAL A 1 90 ? -5.653 -12.231 -3.168 1.00 96.75 90 VAL A O 1
ATOM 673 N N . VAL A 1 91 ? -5.697 -14.474 -3.124 1.00 95.44 91 VAL A N 1
ATOM 674 C CA . VAL A 1 91 ? -4.417 -14.657 -2.407 1.00 95.44 91 VAL A CA 1
ATOM 675 C C . VAL A 1 91 ? -3.378 -15.432 -3.222 1.00 95.44 91 VAL A C 1
ATOM 677 O O . VAL A 1 91 ? -2.364 -15.864 -2.680 1.00 95.44 91 VAL A O 1
ATOM 680 N N . ASP A 1 92 ? -3.648 -15.652 -4.507 1.00 95.44 92 ASP A N 1
ATOM 681 C CA . ASP A 1 92 ? -2.744 -16.338 -5.426 1.00 95.44 92 ASP A CA 1
ATOM 682 C C . ASP A 1 92 ? -1.956 -15.352 -6.305 1.00 95.44 92 ASP A C 1
ATOM 684 O O . ASP A 1 92 ? -2.128 -14.135 -6.231 1.00 95.44 92 ASP A O 1
ATOM 688 N N . GLU A 1 93 ? -1.072 -15.886 -7.148 1.00 93.38 93 GLU A N 1
ATOM 689 C CA . GLU A 1 93 ? -0.153 -15.100 -7.977 1.00 93.38 93 GLU A CA 1
ATOM 690 C C . GLU A 1 93 ? -0.851 -14.177 -8.990 1.00 93.38 93 GLU A C 1
ATOM 692 O O . GLU A 1 93 ? -0.207 -13.263 -9.513 1.00 93.38 93 GLU A O 1
ATOM 697 N N . SER A 1 94 ? -2.145 -14.383 -9.267 1.00 94.69 94 SER A N 1
ATOM 698 C CA . SER A 1 94 ? -2.916 -13.517 -10.164 1.00 94.69 94 SER A CA 1
ATOM 699 C C . SER A 1 94 ? -3.247 -12.154 -9.553 1.00 94.69 94 SER A C 1
ATOM 701 O O . SER A 1 94 ? -3.550 -11.223 -10.301 1.00 94.69 94 SER A O 1
ATOM 703 N N . GLU A 1 95 ? -3.158 -12.016 -8.226 1.00 97.12 95 GLU A N 1
ATOM 704 C CA . GLU A 1 95 ? -3.400 -10.772 -7.498 1.00 97.12 95 GLU A CA 1
ATOM 705 C C . GLU A 1 95 ? -2.071 -10.071 -7.174 1.00 97.12 95 GLU A C 1
ATOM 707 O O . GLU A 1 95 ? -1.336 -10.534 -6.300 1.00 97.12 95 GLU A O 1
ATOM 712 N N . PRO A 1 96 ? -1.741 -8.927 -7.806 1.00 97.69 96 PRO A N 1
ATOM 713 C CA . PRO A 1 96 ? -0.505 -8.194 -7.526 1.00 97.69 96 PRO A CA 1
ATOM 714 C C . PRO A 1 96 ? -0.296 -7.858 -6.045 1.00 97.69 96 PRO A C 1
ATOM 716 O O . PRO A 1 96 ? 0.835 -7.901 -5.558 1.00 97.69 96 PRO A O 1
ATOM 719 N N . PHE A 1 97 ? -1.364 -7.574 -5.295 1.00 97.94 97 PHE A N 1
ATOM 720 C CA . PHE A 1 97 ? -1.256 -7.299 -3.861 1.00 97.94 97 PHE A CA 1
ATOM 721 C C . PHE A 1 97 ? -0.866 -8.522 -3.014 1.00 97.94 97 PHE A C 1
ATOM 723 O O . PHE A 1 97 ? -0.342 -8.326 -1.912 1.00 97.94 97 PHE A O 1
ATOM 730 N N . ALA A 1 98 ? -1.030 -9.751 -3.518 1.00 97.00 98 ALA A N 1
ATOM 731 C CA . ALA A 1 98 ? -0.621 -10.981 -2.835 1.00 97.00 98 ALA A CA 1
ATOM 732 C C . ALA A 1 98 ? 0.906 -11.206 -2.847 1.00 97.00 98 ALA A C 1
ATOM 734 O O . ALA A 1 98 ? 1.417 -12.013 -2.071 1.00 97.00 98 ALA A O 1
ATOM 735 N N . HIS A 1 99 ? 1.650 -10.467 -3.678 1.00 96.62 99 HIS A N 1
ATOM 736 C CA . HIS A 1 99 ? 3.110 -10.564 -3.774 1.00 96.62 99 HIS A CA 1
ATOM 737 C C . HIS A 1 99 ? 3.834 -9.728 -2.708 1.00 96.62 99 HIS A C 1
ATOM 739 O O . HIS A 1 99 ? 3.264 -8.851 -2.043 1.00 96.62 99 HIS A O 1
ATOM 7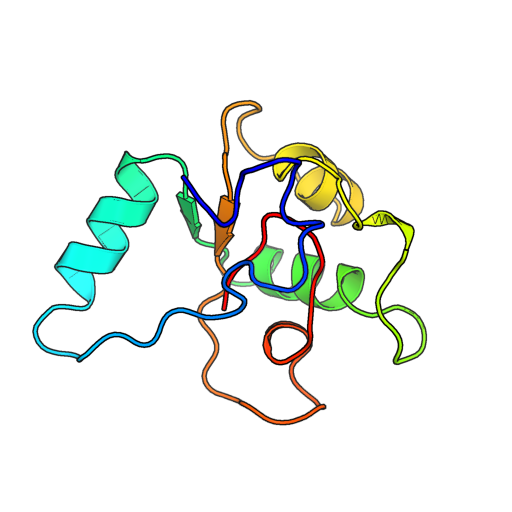45 N N . GLU A 1 100 ? 5.136 -9.977 -2.561 1.00 96.56 100 GLU A N 1
ATOM 746 C CA . GLU A 1 100 ? 6.035 -9.066 -1.852 1.00 96.56 100 GLU A CA 1
ATOM 747 C C . GLU A 1 100 ? 6.165 -7.748 -2.634 1.00 96.56 100 GLU A C 1
ATOM 749 O O . GLU A 1 100 ? 6.408 -7.758 -3.838 1.00 96.56 100 GLU A O 1
ATOM 754 N N . LYS A 1 101 ? 5.993 -6.607 -1.949 1.00 97.50 101 LYS A N 1
ATOM 755 C CA . LYS A 1 101 ? 5.895 -5.283 -2.598 1.00 97.50 101 LYS A CA 1
ATOM 756 C C . LYS A 1 101 ? 7.102 -4.364 -2.364 1.00 97.50 101 LYS A C 1
ATOM 758 O O . LYS A 1 101 ? 7.332 -3.460 -3.154 1.00 97.50 101 LYS A O 1
ATOM 763 N N . LEU A 1 102 ? 7.874 -4.582 -1.289 1.00 97.94 102 LEU A N 1
ATOM 764 C CA . LEU A 1 102 ? 9.052 -3.772 -0.893 1.00 97.94 102 LEU A CA 1
ATOM 765 C C . LEU A 1 102 ? 8.839 -2.239 -0.953 1.00 97.94 102 LEU A C 1
ATOM 767 O O . LEU A 1 102 ? 9.745 -1.462 -1.259 1.00 97.94 102 LEU A O 1
ATOM 771 N N . SER A 1 103 ? 7.605 -1.821 -0.687 1.00 98.31 103 SER A N 1
ATOM 772 C CA . SER A 1 103 ? 7.098 -0.455 -0.811 1.00 98.31 103 SER A CA 1
ATOM 773 C C . SER A 1 103 ? 5.978 -0.231 0.217 1.00 98.31 103 SER A C 1
ATOM 775 O O . SER A 1 103 ? 5.430 -1.217 0.730 1.00 98.31 103 SER A O 1
ATOM 777 N N . PRO A 1 104 ? 5.575 1.017 0.531 1.00 98.25 104 PRO A N 1
ATOM 778 C CA . PRO A 1 104 ? 4.486 1.333 1.456 1.00 98.25 104 PRO A CA 1
ATOM 779 C C . PRO A 1 104 ? 3.111 1.086 0.812 1.00 98.25 104 PRO A C 1
ATOM 781 O O . PRO A 1 104 ? 2.316 1.999 0.579 1.00 98.25 104 PRO A O 1
ATOM 784 N N . THR A 1 105 ? 2.836 -0.183 0.536 1.00 98.25 105 THR A N 1
ATOM 785 C CA . THR A 1 105 ? 1.578 -0.710 0.005 1.00 98.25 105 THR A CA 1
ATOM 786 C C . THR A 1 105 ? 1.185 -1.966 0.784 1.00 98.25 105 THR A C 1
ATOM 788 O O . THR A 1 105 ? 2.043 -2.828 1.011 1.00 98.25 105 THR A O 1
ATOM 791 N N . LEU A 1 106 ? -0.082 -2.087 1.178 1.00 98.12 106 LEU A N 1
ATOM 792 C CA . LEU A 1 106 ? -0.629 -3.242 1.903 1.00 98.12 106 LEU A CA 1
ATOM 793 C C . LEU A 1 106 ? -1.854 -3.815 1.197 1.00 98.12 106 LEU A C 1
ATOM 795 O O . LEU A 1 106 ? -2.638 -3.059 0.623 1.00 98.12 106 LEU A O 1
ATOM 799 N N . ALA A 1 107 ? -1.970 -5.140 1.273 1.00 97.19 107 ALA A N 1
ATOM 800 C CA . ALA A 1 107 ? -3.200 -5.884 1.017 1.00 97.19 107 ALA A CA 1
ATOM 801 C C . ALA A 1 107 ? -4.080 -5.909 2.276 1.00 97.19 107 ALA A C 1
ATOM 803 O O . ALA A 1 107 ? -3.487 -5.987 3.381 1.00 97.19 107 ALA A O 1
#

Radius of gyration: 12.76 Å; chains: 1; bounding box: 29×30×31 Å

pLDDT: mean 97.04, std 3.6, range [63.94, 98.75]

InterPro domains:
  IPR016161 Aldehyde/histidinol dehydrogenase [SSF53720] (2-106)
  IPR016163 Aldehyde dehydrogenase, C-terminal [G3DSA:3.40.309.10] (1-107)

Secondary structure (DSSP, 8-state):
--TTGGGG-STTS-------GGGHHHHHHHHHHTTEEEE-HHHHHHHHHHHEETTEE-GGGTT--HHHHHHHTT----TT--EEEE-----STTSGGGS---SSEE-

Sequence (107 aa):
MSKTFDNGVICASEQSVVVVDSVYDAVRERFATHGGYLLQGKELKAVQDVILKNGALNAAIVGQPAYKIAELAGFSVPENTKILIGEVTVVDESEPFAHEKLSPTLA

Organism: Escherichia coli (NCBI:txid562)

Foldseek 3Di:
DFCLVLQNLPQPGALADDDDPVCVVVVVVVCVVVQEDEDDDLQLVLLQPQQDDPLHGRPLQASDAPQVSSVSSVHGDPPSRRAYEYDDDDQDSVGSSNDRRNGRYYD